Protein AF-A0A5S4FYP9-F1 (afdb_monomer_lite)

pLDDT: mean 85.76, std 7.29, range [53.56, 94.31]

Structure (mmCIF, N/CA/C/O backbone):
data_AF-A0A5S4FYP9-F1
#
_entry.id   AF-A0A5S4FYP9-F1
#
loop_
_atom_site.group_PDB
_atom_site.id
_atom_site.type_symbol
_atom_site.label_atom_id
_atom_site.label_alt_id
_atom_site.label_comp_id
_atom_site.label_asym_id
_atom_site.label_entity_id
_atom_site.label_seq_id
_atom_site.pdbx_PDB_ins_code
_atom_site.Cartn_x
_atom_site.Cartn_y
_atom_site.Cartn_z
_atom_site.occupancy
_atom_site.B_iso_or_equiv
_atom_site.auth_seq_id
_atom_site.auth_comp_id
_atom_site.auth_asym_id
_atom_site.auth_atom_id
_atom_site.pdbx_PDB_model_num
ATOM 1 N N . MET A 1 1 ? 21.822 26.751 -63.384 1.00 56.81 1 MET A N 1
ATOM 2 C CA . MET A 1 1 ? 21.683 26.467 -61.940 1.00 56.81 1 MET A CA 1
ATOM 3 C C . MET A 1 1 ? 21.380 24.986 -61.824 1.00 56.81 1 MET A C 1
ATOM 5 O O . MET A 1 1 ? 20.387 24.561 -62.400 1.00 56.81 1 MET A O 1
ATOM 9 N N . ASN A 1 2 ? 22.259 24.192 -61.214 1.00 69.12 2 ASN A N 1
ATOM 10 C CA . ASN A 1 2 ? 22.094 22.737 -61.178 1.00 69.12 2 ASN A CA 1
ATOM 11 C C . ASN A 1 2 ? 21.207 22.387 -59.978 1.00 69.12 2 ASN A C 1
ATOM 13 O O . ASN A 1 2 ? 21.630 22.531 -58.835 1.00 69.12 2 ASN A O 1
ATOM 17 N N . TRP A 1 3 ? 19.958 22.005 -60.249 1.00 79.31 3 TRP A N 1
ATOM 18 C CA . TRP A 1 3 ? 18.921 21.735 -59.239 1.00 79.31 3 TRP A CA 1
ATOM 19 C C . TRP A 1 3 ? 18.985 20.312 -58.662 1.00 79.31 3 TRP A C 1
ATOM 21 O O . TRP A 1 3 ? 18.384 20.024 -57.632 1.00 79.31 3 TRP A O 1
ATOM 31 N N . GLU A 1 4 ? 19.746 19.430 -59.304 1.00 81.56 4 GLU A N 1
ATOM 32 C CA . GLU A 1 4 ? 19.971 18.040 -58.898 1.00 81.56 4 GLU A CA 1
ATOM 33 C C . GLU A 1 4 ? 20.469 17.879 -57.449 1.00 81.56 4 GLU A C 1
ATOM 35 O O . GLU A 1 4 ? 19.843 17.123 -56.705 1.00 81.56 4 GLU A O 1
ATOM 40 N N . PRO A 1 5 ? 21.507 18.601 -56.971 1.00 81.12 5 PRO A N 1
ATOM 41 C CA . PRO A 1 5 ? 21.959 18.473 -55.583 1.00 81.12 5 PRO A CA 1
ATOM 42 C C . PRO A 1 5 ? 20.894 18.897 -54.562 1.00 81.12 5 PRO A C 1
ATOM 44 O O . PRO A 1 5 ? 20.826 18.316 -53.481 1.00 81.12 5 PRO A O 1
ATOM 47 N N . VAL A 1 6 ? 20.034 19.860 -54.914 1.00 82.25 6 VAL A N 1
ATOM 48 C CA . VAL A 1 6 ? 18.940 20.334 -54.047 1.00 82.25 6 VAL A CA 1
ATOM 49 C C . VAL A 1 6 ? 17.845 19.272 -53.925 1.00 82.25 6 VAL A C 1
ATOM 51 O O . VAL A 1 6 ? 17.331 19.025 -52.834 1.00 82.25 6 VAL A O 1
ATOM 54 N N . LEU A 1 7 ? 17.507 18.601 -55.029 1.00 82.56 7 LEU A N 1
ATOM 55 C CA . LEU A 1 7 ? 16.525 17.515 -55.031 1.00 82.56 7 LEU A CA 1
ATOM 56 C C . LEU A 1 7 ? 17.033 16.284 -54.274 1.00 82.56 7 LEU A C 1
ATOM 58 O O . LEU A 1 7 ? 16.284 15.693 -53.496 1.00 82.56 7 LEU A O 1
ATOM 62 N N . VAL A 1 8 ? 18.310 15.932 -54.443 1.00 84.31 8 VAL A N 1
ATOM 63 C CA . VAL A 1 8 ? 18.930 14.818 -53.712 1.00 84.31 8 VAL A CA 1
ATOM 64 C C . VAL A 1 8 ? 18.972 15.114 -52.214 1.00 84.31 8 VAL A C 1
ATOM 66 O O . VAL A 1 8 ? 18.599 14.250 -51.422 1.00 84.31 8 VAL A O 1
ATOM 69 N N . SER A 1 9 ? 19.340 16.332 -51.800 1.00 79.62 9 SER A N 1
ATOM 70 C CA . SER A 1 9 ? 19.342 16.678 -50.374 1.00 79.62 9 SER A CA 1
ATOM 71 C C . SER A 1 9 ? 17.936 16.650 -49.778 1.00 79.62 9 SER A C 1
ATOM 73 O O . SER A 1 9 ? 17.750 16.104 -48.694 1.00 79.62 9 SER A O 1
ATOM 75 N N . ALA A 1 10 ? 16.936 17.174 -50.493 1.00 83.50 10 ALA A N 1
ATOM 76 C CA . ALA A 1 10 ? 15.547 17.156 -50.039 1.00 83.50 10 ALA A CA 1
ATOM 77 C C . ALA A 1 10 ? 15.010 15.722 -49.885 1.00 83.50 10 ALA A C 1
ATOM 79 O O . ALA A 1 10 ? 14.375 15.406 -48.877 1.00 83.50 10 ALA A O 1
ATOM 80 N N . ALA A 1 11 ? 15.313 14.836 -50.838 1.00 81.62 11 ALA A N 1
ATOM 81 C CA . ALA A 1 11 ? 14.920 13.431 -50.777 1.00 81.62 11 ALA A CA 1
ATOM 82 C C . ALA A 1 11 ? 15.590 12.693 -49.605 1.00 81.62 11 ALA A C 1
ATOM 84 O O . ALA A 1 11 ? 14.918 11.981 -48.860 1.00 81.62 11 ALA A O 1
ATOM 85 N N . VAL A 1 12 ? 16.893 12.905 -49.390 1.00 85.38 12 VAL A N 1
ATOM 86 C CA . VAL A 1 12 ? 17.631 12.319 -48.258 1.00 85.38 12 VAL A CA 1
ATOM 87 C C . VAL A 1 12 ? 17.065 12.816 -46.926 1.00 85.38 12 VAL A C 1
ATOM 89 O O . VAL A 1 12 ? 16.819 12.009 -46.031 1.00 85.38 12 VAL A O 1
ATOM 92 N N . SER A 1 13 ? 16.792 14.118 -46.795 1.00 81.50 13 SER A N 1
A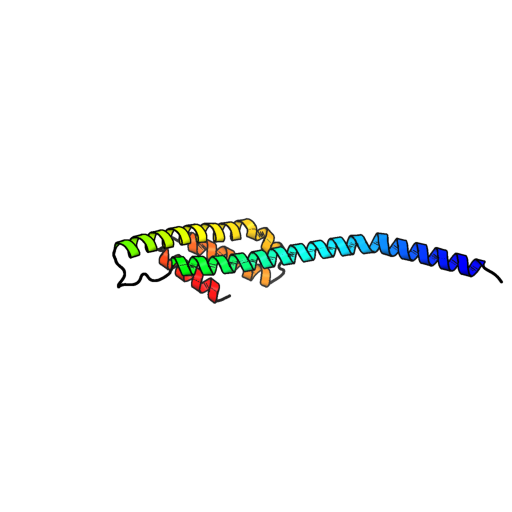TOM 93 C CA . SER A 1 13 ? 16.178 14.684 -45.589 1.00 81.50 13 SER A CA 1
ATOM 94 C C . SER A 1 13 ? 14.795 14.099 -45.309 1.00 81.50 13 SER A C 1
ATOM 96 O O . SER A 1 13 ? 14.507 13.778 -44.158 1.00 81.50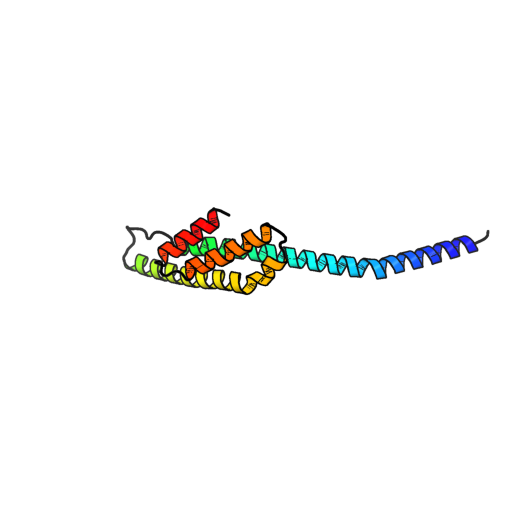 13 SER A O 1
ATOM 98 N N . LEU A 1 14 ? 13.962 13.906 -46.336 1.00 84.25 14 LEU A N 1
ATOM 99 C CA . LEU A 1 14 ? 12.642 13.289 -46.192 1.00 84.25 14 LEU A CA 1
ATOM 100 C C . LEU A 1 14 ? 12.745 11.832 -45.716 1.00 84.25 14 LEU A C 1
ATOM 102 O O . LEU A 1 14 ? 12.042 11.436 -44.789 1.00 84.25 14 LEU A O 1
ATOM 106 N N . VAL A 1 15 ? 13.648 11.045 -46.308 1.00 81.50 15 VAL A N 1
ATOM 107 C CA . VAL A 1 15 ? 13.859 9.636 -45.936 1.00 81.50 15 VAL A CA 1
ATOM 108 C C . VAL A 1 15 ? 14.406 9.511 -44.515 1.00 81.50 15 VAL A C 1
ATOM 110 O O . VAL A 1 15 ? 13.941 8.664 -43.755 1.00 81.50 15 VAL A O 1
ATOM 113 N N . VAL A 1 16 ? 15.349 10.369 -44.118 1.00 79.88 16 VAL A N 1
ATOM 114 C CA . VAL A 1 16 ? 15.884 10.392 -42.747 1.00 79.88 16 VAL A CA 1
ATOM 115 C C . VAL A 1 16 ? 14.808 10.819 -41.750 1.00 79.88 16 VAL A C 1
ATOM 117 O O . VAL A 1 16 ? 14.666 10.180 -40.709 1.00 79.88 16 VAL A O 1
ATOM 120 N N . ALA A 1 17 ? 14.020 11.849 -42.067 1.00 78.94 17 ALA A N 1
ATOM 121 C CA . ALA A 1 17 ? 12.933 12.308 -41.208 1.00 78.94 17 ALA A CA 1
ATOM 122 C C . ALA A 1 17 ? 11.889 11.204 -40.985 1.00 78.94 17 ALA A C 1
ATOM 124 O O . ALA A 1 17 ? 11.592 10.869 -39.839 1.00 78.94 17 ALA A O 1
ATOM 125 N N . LEU A 1 18 ? 11.413 10.572 -42.063 1.00 76.56 18 LEU A N 1
ATOM 126 C CA . LEU A 1 18 ? 10.463 9.458 -41.996 1.00 76.56 18 LEU A CA 1
ATOM 127 C C . LEU A 1 18 ? 11.061 8.228 -41.301 1.00 76.56 18 LEU A C 1
ATOM 129 O O . LEU A 1 18 ? 10.377 7.564 -40.526 1.00 76.56 18 LEU A O 1
ATOM 133 N N . GLY A 1 19 ? 12.342 7.936 -41.531 1.00 70.25 19 GLY A N 1
ATOM 134 C CA . GLY A 1 19 ? 13.049 6.828 -40.890 1.00 70.25 19 GLY A CA 1
ATOM 135 C C . GLY A 1 19 ? 13.179 7.011 -39.378 1.00 70.25 19 GLY A C 1
ATOM 136 O O . GLY A 1 19 ? 12.917 6.077 -38.619 1.00 70.25 19 GLY A O 1
ATOM 137 N N . ILE A 1 20 ? 13.517 8.219 -38.918 1.00 70.38 20 ILE A N 1
ATOM 138 C CA . ILE A 1 20 ? 13.548 8.556 -37.488 1.00 70.38 20 ILE A CA 1
ATOM 139 C C . ILE A 1 20 ? 12.135 8.496 -36.907 1.00 70.38 20 ILE A C 1
ATOM 141 O O . ILE A 1 20 ? 11.930 7.927 -35.836 1.00 70.38 20 ILE A O 1
ATOM 145 N N . GLU A 1 21 ? 11.151 9.042 -37.613 1.00 71.00 21 GLU A N 1
ATOM 146 C CA . GLU A 1 21 ? 9.765 9.061 -37.163 1.00 71.00 21 GLU A CA 1
ATOM 147 C C . GLU A 1 21 ? 9.197 7.648 -36.993 1.00 71.00 21 GLU A C 1
ATOM 149 O O . GLU A 1 21 ? 8.608 7.348 -35.956 1.00 71.00 21 GLU A O 1
ATOM 154 N N . TYR A 1 22 ? 9.454 6.752 -37.944 1.00 71.94 22 TYR A N 1
ATOM 155 C CA . TYR A 1 22 ? 8.924 5.392 -37.920 1.00 71.94 22 TYR A CA 1
ATOM 156 C C . TYR A 1 22 ? 9.714 4.448 -37.002 1.00 71.94 22 TYR A C 1
ATOM 158 O O . TYR A 1 22 ? 9.131 3.573 -36.368 1.00 71.94 22 TYR A O 1
ATOM 166 N N . ALA A 1 23 ? 11.036 4.614 -36.881 1.00 70.12 23 ALA A N 1
ATOM 167 C CA . ALA A 1 23 ? 11.864 3.716 -36.071 1.00 70.12 23 ALA A CA 1
ATOM 168 C C . ALA A 1 23 ? 12.019 4.170 -34.608 1.00 70.12 23 ALA A C 1
ATOM 170 O O . ALA A 1 23 ? 12.121 3.330 -33.706 1.00 70.12 23 ALA A O 1
ATOM 171 N N . ALA A 1 24 ? 12.057 5.482 -34.347 1.00 68.44 24 ALA A N 1
ATOM 172 C CA . ALA A 1 24 ? 12.333 6.017 -33.013 1.00 68.44 24 ALA A CA 1
ATOM 173 C C . ALA A 1 24 ? 11.061 6.295 -32.199 1.00 68.44 24 ALA A C 1
ATOM 175 O O . ALA A 1 24 ? 11.039 5.963 -31.009 1.00 68.44 24 ALA A O 1
ATOM 176 N N . LYS A 1 25 ? 9.989 6.839 -32.803 1.00 69.81 25 LYS A N 1
ATOM 177 C CA . LYS A 1 25 ? 8.743 7.140 -32.069 1.00 69.81 25 LYS A CA 1
ATOM 178 C C . LYS A 1 25 ? 8.099 5.926 -31.389 1.00 69.81 25 LYS A C 1
ATOM 180 O O . LYS A 1 25 ? 7.862 6.038 -30.186 1.00 69.81 25 LYS A O 1
ATOM 185 N N . PRO A 1 26 ? 7.900 4.756 -32.033 1.00 73.19 26 PRO A N 1
ATOM 186 C CA . PRO A 1 26 ? 7.195 3.650 -31.376 1.00 73.19 26 PRO A CA 1
ATOM 187 C C . PRO A 1 26 ? 7.950 3.127 -30.147 1.00 73.19 26 PRO A C 1
ATOM 189 O O . PRO A 1 26 ? 7.353 2.757 -29.139 1.00 73.19 26 PRO A O 1
ATOM 192 N N . ARG A 1 27 ? 9.289 3.152 -30.181 1.00 74.06 27 ARG A N 1
ATOM 193 C CA . ARG A 1 27 ? 10.122 2.744 -29.040 1.00 74.06 27 ARG A CA 1
ATOM 194 C C . ARG A 1 27 ? 10.052 3.736 -27.883 1.00 74.06 27 ARG A C 1
ATOM 196 O O . ARG A 1 27 ? 10.064 3.321 -26.722 1.00 74.06 27 ARG A O 1
ATOM 203 N N . LEU A 1 28 ? 10.006 5.030 -28.188 1.00 74.94 28 LEU A N 1
ATOM 204 C CA . LEU A 1 28 ? 9.903 6.086 -27.184 1.00 74.94 28 LEU A CA 1
ATOM 205 C C . LEU A 1 28 ? 8.514 6.119 -26.544 1.00 74.94 28 LEU A C 1
ATOM 207 O O . LEU A 1 28 ? 8.427 6.239 -25.323 1.00 74.94 28 LEU A O 1
ATOM 211 N N . GLU A 1 29 ? 7.455 5.939 -27.328 1.00 82.25 29 GLU A N 1
ATOM 212 C CA . GLU A 1 29 ? 6.075 5.859 -26.838 1.00 82.25 29 GLU A CA 1
ATOM 213 C C . GLU A 1 29 ? 5.875 4.629 -25.949 1.00 82.25 29 GLU A C 1
ATOM 215 O O . GLU A 1 29 ? 5.482 4.781 -24.794 1.00 82.25 29 GLU A O 1
ATOM 220 N N . ALA A 1 30 ? 6.317 3.444 -26.385 1.00 80.69 30 ALA A N 1
ATOM 221 C CA . ALA A 1 30 ? 6.255 2.231 -25.566 1.00 80.69 30 ALA A CA 1
ATOM 222 C C . ALA A 1 30 ? 7.103 2.324 -24.282 1.00 80.69 30 ALA A C 1
ATOM 224 O O . ALA A 1 30 ? 6.804 1.706 -23.257 1.00 80.69 30 ALA A O 1
ATOM 225 N N . ARG A 1 31 ? 8.215 3.072 -24.296 1.00 81.88 31 ARG A N 1
ATOM 226 C CA . ARG A 1 31 ? 8.990 3.340 -23.073 1.00 81.88 31 ARG A CA 1
ATOM 227 C C . ARG A 1 31 ? 8.264 4.328 -22.162 1.00 81.88 31 ARG A C 1
ATOM 229 O O . ARG A 1 31 ? 8.261 4.125 -20.949 1.00 81.88 31 ARG A O 1
ATOM 236 N N . LYS A 1 32 ? 7.664 5.376 -22.725 1.00 81.50 32 LYS A N 1
ATOM 237 C CA . LYS A 1 32 ? 6.892 6.380 -21.989 1.00 81.50 32 LYS A CA 1
ATOM 238 C C . LYS A 1 32 ? 5.689 5.744 -21.298 1.00 81.50 32 LYS A C 1
ATOM 240 O O . LYS A 1 32 ? 5.499 5.994 -20.113 1.00 81.50 32 LYS A O 1
ATOM 245 N N . GLU A 1 33 ? 4.936 4.897 -21.992 1.00 87.62 33 GLU A N 1
ATOM 246 C CA . GLU A 1 33 ? 3.796 4.168 -21.423 1.00 87.62 33 GLU A CA 1
ATOM 247 C C . GLU A 1 33 ? 4.220 3.296 -20.244 1.00 87.62 33 GLU A C 1
ATOM 249 O O . GLU A 1 33 ? 3.694 3.473 -19.147 1.00 87.62 33 GLU A O 1
ATOM 254 N N . ARG A 1 34 ? 5.271 2.481 -20.406 1.00 84.44 34 ARG A N 1
ATOM 255 C CA . ARG A 1 34 ? 5.820 1.667 -19.306 1.00 84.44 34 ARG A CA 1
ATOM 256 C C . ARG A 1 34 ? 6.229 2.498 -18.089 1.00 84.44 34 ARG A C 1
ATOM 258 O O . ARG A 1 34 ? 5.993 2.097 -16.951 1.00 84.44 34 ARG A O 1
ATOM 265 N N . ILE A 1 35 ? 6.846 3.662 -18.304 1.00 86.75 35 ILE A N 1
ATOM 266 C CA . ILE A 1 35 ? 7.230 4.565 -17.208 1.00 86.75 35 ILE A CA 1
ATOM 267 C C . ILE A 1 35 ? 5.988 5.157 -16.533 1.00 86.75 35 ILE A C 1
ATOM 269 O O . ILE A 1 35 ? 5.935 5.223 -15.305 1.00 86.75 35 ILE A O 1
ATOM 273 N N . LEU A 1 36 ? 4.989 5.581 -17.310 1.00 89.81 36 LEU A N 1
ATOM 274 C CA . LEU A 1 36 ? 3.748 6.145 -16.779 1.00 89.81 36 LEU A CA 1
ATOM 275 C C . LEU A 1 36 ? 2.957 5.115 -15.972 1.00 89.81 36 LEU A C 1
ATOM 277 O O . LEU A 1 36 ? 2.464 5.445 -14.895 1.00 89.81 36 LEU A O 1
ATOM 281 N N . GLU A 1 37 ? 2.869 3.876 -16.444 1.00 90.44 37 GLU A N 1
ATOM 282 C CA . GLU A 1 37 ? 2.240 2.768 -15.719 1.00 90.44 37 GLU A CA 1
ATOM 283 C C . GLU A 1 37 ? 2.962 2.470 -14.406 1.00 90.44 37 GLU A C 1
ATOM 285 O O . GLU A 1 37 ? 2.316 2.375 -13.361 1.00 90.44 37 GLU A O 1
ATOM 290 N N . ALA A 1 38 ? 4.297 2.422 -14.426 1.00 88.19 38 ALA A N 1
ATOM 291 C CA . ALA A 1 38 ? 5.088 2.251 -13.213 1.00 88.19 38 ALA A CA 1
ATOM 292 C C . ALA A 1 38 ? 4.865 3.404 -12.220 1.00 88.19 38 ALA A C 1
ATOM 294 O O . ALA A 1 38 ? 4.696 3.168 -11.025 1.00 88.19 38 ALA A O 1
ATOM 295 N N . MET A 1 39 ? 4.809 4.654 -12.693 1.00 89.56 39 MET A N 1
ATOM 296 C CA . MET A 1 39 ? 4.510 5.803 -11.832 1.00 89.56 39 MET A CA 1
ATOM 297 C C . MET A 1 39 ? 3.092 5.756 -11.256 1.00 89.56 39 MET A C 1
ATOM 299 O O . MET A 1 39 ? 2.914 6.088 -10.085 1.00 89.56 39 MET A O 1
ATOM 303 N N . ARG A 1 40 ? 2.093 5.336 -12.042 1.00 92.38 40 ARG A N 1
ATOM 304 C CA . ARG A 1 40 ? 0.716 5.143 -11.559 1.00 92.38 40 ARG A CA 1
ATOM 305 C C . ARG A 1 40 ? 0.671 4.084 -10.467 1.00 92.38 40 ARG A C 1
ATOM 307 O O . ARG A 1 40 ? 0.203 4.380 -9.381 1.00 92.38 40 ARG A O 1
ATOM 314 N N . ALA A 1 41 ? 1.266 2.916 -10.698 1.00 90.88 41 ALA A N 1
ATOM 315 C CA . ALA A 1 41 ? 1.320 1.851 -9.698 1.00 90.88 41 ALA A CA 1
ATOM 316 C C . ALA A 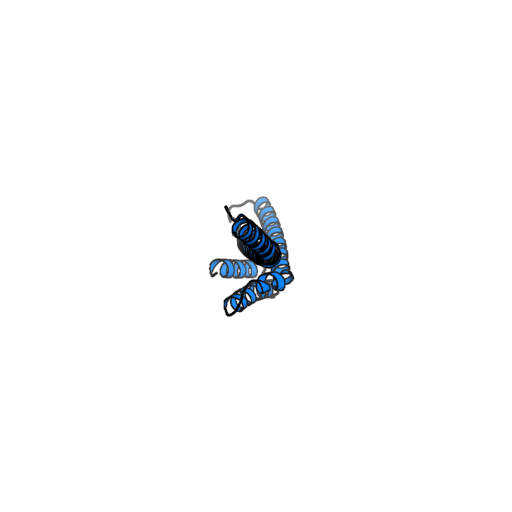1 41 ? 2.018 2.294 -8.398 1.00 90.88 41 ALA A C 1
ATOM 318 O O . ALA A 1 41 ? 1.553 1.960 -7.313 1.00 90.88 41 ALA A O 1
ATOM 319 N N . ARG A 1 42 ? 3.085 3.099 -8.478 1.00 89.94 42 ARG A N 1
ATOM 320 C CA . ARG A 1 42 ? 3.731 3.673 -7.284 1.00 89.94 42 ARG A CA 1
ATOM 321 C C . ARG A 1 42 ? 2.836 4.668 -6.541 1.00 89.94 42 ARG A C 1
ATOM 323 O O . ARG A 1 42 ? 2.820 4.660 -5.315 1.00 89.94 42 ARG A O 1
ATOM 330 N N . ARG A 1 43 ? 2.101 5.524 -7.259 1.00 91.44 43 ARG A N 1
ATOM 331 C CA . ARG A 1 43 ? 1.136 6.456 -6.647 1.00 91.44 43 ARG A CA 1
ATOM 332 C C . ARG A 1 43 ? -0.023 5.712 -5.996 1.00 91.44 43 ARG A C 1
ATOM 334 O O . ARG A 1 43 ? -0.396 6.060 -4.883 1.00 91.44 43 ARG A O 1
ATOM 341 N N . ASP A 1 44 ? -0.532 4.679 -6.658 1.00 93.06 44 ASP A N 1
ATOM 342 C CA . ASP A 1 44 ? -1.595 3.823 -6.132 1.00 93.06 44 ASP A CA 1
ATOM 343 C C . ASP A 1 44 ? -1.141 3.131 -4.839 1.00 93.06 44 ASP A C 1
ATOM 345 O O . ASP A 1 44 ? -1.873 3.143 -3.852 1.00 93.06 44 ASP A O 1
ATOM 349 N N . LEU A 1 45 ? 0.090 2.601 -4.812 1.00 91.00 45 LEU A N 1
ATOM 350 C CA . LEU A 1 45 ? 0.691 2.025 -3.606 1.00 91.00 45 LEU A CA 1
ATOM 351 C C . LEU A 1 45 ? 0.733 3.045 -2.462 1.00 91.00 45 LEU A C 1
ATOM 353 O O . LEU A 1 45 ? 0.226 2.766 -1.382 1.00 91.00 45 LEU A O 1
ATOM 357 N N . LEU A 1 46 ? 1.295 4.236 -2.695 1.00 89.94 46 LEU A N 1
ATOM 358 C CA . LEU A 1 46 ? 1.384 5.283 -1.669 1.00 89.94 46 LEU A CA 1
ATOM 359 C C . LEU A 1 46 ? 0.004 5.712 -1.155 1.00 89.94 46 LEU A C 1
ATOM 361 O O . LEU A 1 46 ? -0.173 5.906 0.048 1.00 89.94 46 LEU A O 1
ATOM 365 N N . ALA A 1 47 ? -0.984 5.830 -2.044 1.00 91.19 47 ALA A N 1
ATOM 366 C CA . ALA A 1 47 ? -2.349 6.181 -1.667 1.00 91.19 47 ALA A CA 1
ATOM 367 C C . ALA A 1 47 ? -2.981 5.105 -0.772 1.00 91.19 47 ALA A C 1
ATOM 369 O O . ALA A 1 47 ? -3.571 5.435 0.257 1.00 91.19 47 ALA A O 1
ATOM 370 N N . ARG A 1 48 ? -2.810 3.823 -1.116 1.00 91.44 48 ARG A N 1
ATOM 371 C CA . ARG A 1 48 ? -3.322 2.701 -0.316 1.00 91.44 48 ARG A CA 1
ATOM 372 C C . ARG A 1 48 ? -2.606 2.551 1.021 1.00 91.44 48 ARG A C 1
ATOM 374 O O . ARG A 1 48 ? -3.267 2.375 2.034 1.00 91.44 48 ARG A O 1
ATOM 381 N N . VAL A 1 49 ? -1.283 2.699 1.055 1.00 88.69 49 VAL A N 1
ATOM 382 C CA . VAL A 1 49 ? -0.503 2.708 2.305 1.00 88.69 49 VAL A CA 1
ATOM 383 C C . VAL A 1 49 ? -0.971 3.832 3.234 1.00 88.69 49 VAL A C 1
ATOM 385 O O . VAL A 1 49 ? -1.189 3.613 4.426 1.00 88.69 49 VAL A O 1
ATOM 388 N N . THR A 1 50 ? -1.208 5.022 2.679 1.00 88.38 50 THR A N 1
ATOM 389 C CA . THR A 1 50 ? -1.775 6.146 3.437 1.00 88.38 50 THR A CA 1
ATOM 390 C C . THR A 1 50 ? -3.156 5.794 3.986 1.00 88.38 50 THR A C 1
ATOM 392 O O . THR A 1 50 ? -3.420 5.998 5.170 1.00 88.38 50 THR A O 1
ATOM 395 N N . LEU A 1 51 ? -4.029 5.223 3.150 1.00 89.88 51 LEU A N 1
ATOM 396 C CA . LEU A 1 51 ? -5.375 4.818 3.551 1.00 89.88 51 LEU A CA 1
ATOM 397 C C . LEU A 1 51 ? -5.345 3.789 4.689 1.00 89.88 51 LEU A C 1
ATOM 399 O O . LEU A 1 51 ? -6.063 3.971 5.668 1.00 89.88 51 LEU A O 1
ATOM 403 N N . VAL A 1 52 ? -4.468 2.785 4.602 1.00 89.62 52 VAL A N 1
ATOM 404 C CA . VAL A 1 52 ? -4.225 1.786 5.655 1.00 89.62 52 VAL A CA 1
ATOM 405 C C . VAL A 1 52 ? -3.853 2.456 6.978 1.00 89.62 52 VAL A C 1
ATOM 407 O O . VAL A 1 52 ? -4.440 2.141 8.015 1.00 89.62 52 VAL A O 1
ATOM 410 N N . GLY A 1 53 ? -2.934 3.427 6.956 1.00 86.25 53 GLY A N 1
ATOM 411 C CA . GLY A 1 53 ? -2.563 4.192 8.150 1.00 86.25 53 GLY A CA 1
ATOM 412 C C . GLY A 1 53 ? -3.744 4.955 8.761 1.00 86.25 53 GLY A C 1
ATOM 413 O O . GLY A 1 53 ? -3.938 4.939 9.980 1.00 86.25 53 GLY A O 1
ATOM 414 N N . TRP A 1 54 ? -4.583 5.574 7.925 1.00 87.12 54 TRP A N 1
ATOM 415 C CA . TRP A 1 54 ? -5.778 6.297 8.371 1.00 87.12 54 TRP A CA 1
ATOM 416 C C . TRP A 1 54 ? -6.835 5.364 8.970 1.00 87.12 54 TRP A C 1
ATOM 418 O O . TRP A 1 54 ? -7.336 5.639 10.063 1.00 87.12 54 TRP A O 1
ATOM 428 N N . THR A 1 55 ? -7.146 4.246 8.309 1.00 89.19 55 THR A N 1
ATOM 429 C CA . THR A 1 55 ? -8.121 3.262 8.810 1.00 89.19 55 THR A CA 1
ATOM 430 C C . THR A 1 55 ? -7.632 2.587 10.086 1.00 89.19 55 THR A C 1
ATOM 432 O O . THR A 1 55 ? -8.418 2.399 11.011 1.00 89.19 55 THR A O 1
ATOM 435 N N . ALA A 1 56 ? -6.329 2.303 10.196 1.00 87.38 56 ALA A N 1
ATOM 436 C CA . ALA A 1 56 ? -5.731 1.785 11.424 1.00 87.38 56 ALA A CA 1
ATOM 437 C C . ALA A 1 56 ? -5.828 2.795 12.575 1.00 87.38 56 ALA A C 1
ATOM 439 O O . ALA A 1 56 ? -6.167 2.417 13.694 1.00 87.38 56 ALA A O 1
ATOM 440 N N . SER A 1 57 ? -5.590 4.083 12.307 1.00 85.50 57 SER A N 1
ATOM 441 C CA . SER A 1 57 ? -5.739 5.139 13.315 1.00 85.50 57 SER A CA 1
ATOM 442 C C . SER A 1 57 ? -7.189 5.292 13.781 1.00 85.50 57 SER A C 1
ATOM 444 O O . SER A 1 57 ? -7.433 5.402 14.981 1.00 85.50 57 SER A O 1
ATOM 446 N N . ALA A 1 58 ? -8.155 5.248 12.859 1.00 86.75 58 ALA A N 1
ATOM 447 C CA . ALA A 1 58 ? -9.577 5.321 13.190 1.00 86.75 58 ALA A CA 1
ATOM 448 C C . ALA A 1 58 ? -10.053 4.093 13.986 1.00 86.75 58 ALA A C 1
ATOM 450 O O . ALA A 1 58 ? -10.782 4.236 14.967 1.00 86.75 58 ALA A O 1
ATOM 451 N N . ALA A 1 59 ? -9.605 2.892 13.610 1.00 88.12 59 ALA A N 1
ATOM 452 C CA . ALA A 1 59 ? -9.932 1.653 14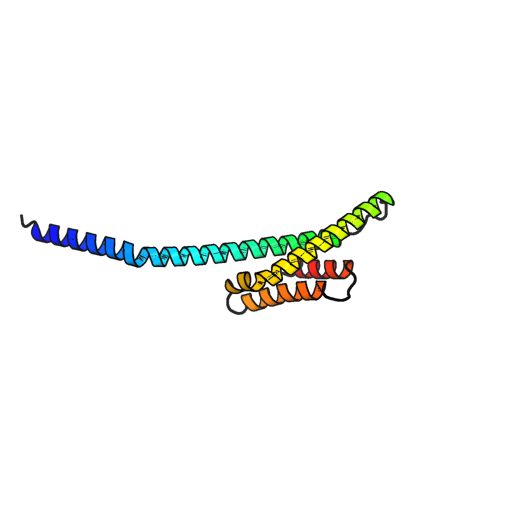.314 1.00 88.12 59 ALA A CA 1
ATOM 453 C C . ALA A 1 59 ? -9.284 1.572 15.711 1.00 88.12 59 ALA A C 1
ATOM 455 O O . ALA A 1 59 ? -9.886 1.022 16.631 1.00 88.12 59 ALA A O 1
ATOM 456 N N . ALA A 1 60 ? -8.091 2.151 15.888 1.00 86.19 60 ALA A N 1
ATOM 457 C CA . ALA A 1 60 ? -7.377 2.215 17.168 1.00 86.19 60 ALA A CA 1
ATOM 458 C C . ALA A 1 60 ? -7.738 3.436 18.035 1.00 86.19 60 ALA A C 1
ATOM 460 O O . ALA A 1 60 ? -7.122 3.630 19.082 1.00 86.19 60 ALA A O 1
ATOM 461 N N . ALA A 1 61 ? -8.674 4.288 17.606 1.00 84.88 61 ALA A N 1
ATOM 462 C CA . ALA A 1 61 ? -8.998 5.516 18.327 1.00 84.88 61 ALA A CA 1
ATOM 463 C C . ALA A 1 61 ? -9.494 5.221 19.753 1.00 84.88 61 ALA A C 1
ATOM 465 O O . ALA A 1 61 ? -10.308 4.325 19.970 1.00 84.88 61 ALA A O 1
ATOM 466 N N . GLU A 1 62 ? -9.039 5.993 20.736 1.00 82.62 62 GLU A N 1
ATOM 467 C CA . GLU A 1 62 ? -9.518 5.848 22.109 1.00 82.62 62 GLU A CA 1
ATOM 468 C C . GLU A 1 62 ? -10.963 6.352 22.236 1.00 82.62 62 GLU A C 1
ATOM 470 O O . GLU A 1 62 ? -11.347 7.381 21.677 1.00 82.62 62 GLU A O 1
ATOM 475 N N . LEU A 1 63 ? -11.788 5.605 22.973 1.00 82.06 63 LEU A N 1
ATOM 476 C CA . LEU A 1 63 ? -13.175 5.981 23.234 1.00 82.06 63 LEU A CA 1
ATOM 477 C C . LEU A 1 63 ? -13.215 7.016 24.369 1.00 82.06 63 LEU A C 1
ATOM 479 O O . LEU A 1 63 ? -12.650 6.743 25.430 1.00 82.06 63 LEU A O 1
ATOM 483 N N . PRO A 1 64 ? -13.924 8.152 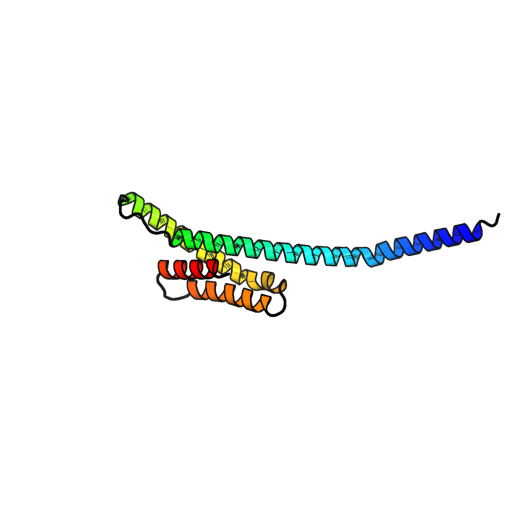24.220 1.00 83.38 64 PRO A N 1
ATOM 484 C CA . PRO A 1 64 ? -14.023 9.140 25.290 1.00 83.38 64 PRO A CA 1
ATOM 485 C C . PRO A 1 64 ? -14.663 8.524 26.540 1.00 83.38 64 PRO A C 1
ATOM 487 O O . PRO A 1 64 ? -15.753 7.948 26.466 1.00 83.38 64 PRO A O 1
ATOM 490 N N . ALA A 1 65 ? -14.006 8.657 27.696 1.00 80.56 65 ALA A N 1
ATOM 491 C CA . ALA A 1 65 ? -14.488 8.085 28.958 1.00 80.56 65 ALA A CA 1
ATOM 492 C C . ALA A 1 65 ? -15.837 8.684 29.398 1.00 80.56 65 ALA A C 1
ATOM 494 O O . ALA A 1 65 ? -16.674 7.986 29.971 1.00 80.56 65 ALA A O 1
ATOM 495 N N . GLU A 1 66 ? -16.058 9.956 29.065 1.00 89.31 66 GLU A N 1
ATOM 496 C CA . GLU A 1 66 ? -17.250 10.745 29.400 1.00 89.31 66 GLU A CA 1
ATOM 497 C C . GLU A 1 66 ? -18.433 10.493 28.450 1.00 89.31 66 GLU A C 1
ATOM 499 O O . GLU A 1 66 ? -19.541 10.976 28.684 1.00 89.31 66 GLU A O 1
ATOM 504 N N . ALA A 1 67 ? -18.236 9.730 27.368 1.00 85.62 67 ALA A N 1
ATOM 505 C CA . ALA A 1 67 ? -19.292 9.478 26.398 1.00 85.62 67 ALA A CA 1
ATOM 506 C C . ALA A 1 67 ? -20.422 8.615 26.986 1.00 85.62 67 ALA A C 1
ATOM 508 O O . ALA A 1 67 ? -20.202 7.618 27.689 1.00 85.62 67 ALA A O 1
ATOM 509 N N . SER A 1 68 ? -21.662 8.949 26.617 1.00 90.69 68 SER A N 1
ATOM 510 C CA . SER A 1 68 ? -22.833 8.145 26.968 1.00 90.69 68 SER A CA 1
ATOM 511 C C . SER A 1 68 ? -22.689 6.705 26.454 1.00 90.69 68 SER A C 1
ATOM 513 O O . SER A 1 68 ? -21.915 6.408 25.537 1.00 90.69 68 SER A O 1
ATOM 515 N N . ARG A 1 69 ? -23.425 5.763 27.057 1.00 88.25 69 ARG A N 1
ATOM 516 C CA . ARG A 1 69 ? -23.387 4.350 26.642 1.00 88.25 69 ARG A CA 1
ATOM 517 C C . ARG A 1 69 ? -23.730 4.180 25.157 1.00 88.25 69 ARG A C 1
ATOM 519 O O . ARG A 1 69 ? -23.017 3.470 24.459 1.00 88.25 69 ARG A O 1
ATOM 526 N N . GLU A 1 70 ? -24.754 4.882 24.680 1.00 91.06 70 GLU A N 1
ATOM 527 C CA . GLU A 1 70 ? -25.196 4.829 23.284 1.00 91.06 70 GLU A CA 1
ATOM 528 C C . GLU A 1 70 ? -24.115 5.330 22.311 1.00 91.06 70 GLU A C 1
ATOM 530 O O . GLU A 1 70 ? -23.849 4.703 21.285 1.00 91.06 70 GLU A O 1
ATOM 535 N N . VAL A 1 71 ? -23.430 6.429 22.648 1.00 88.81 71 VAL A N 1
ATOM 536 C CA . VAL A 1 71 ? -22.330 6.962 21.828 1.00 88.81 71 VAL A CA 1
ATOM 537 C C . VAL A 1 71 ? -21.158 5.982 21.794 1.00 88.81 71 VAL A C 1
ATOM 539 O O . VAL A 1 71 ? -20.596 5.739 20.728 1.00 88.81 71 VAL A O 1
ATOM 542 N N . ARG A 1 72 ? -20.817 5.354 22.926 1.00 87.50 72 ARG A N 1
ATOM 543 C CA . ARG A 1 72 ? -19.758 4.332 22.978 1.00 87.50 72 ARG A CA 1
ATOM 544 C C . ARG A 1 72 ? -20.089 3.102 22.139 1.00 87.50 72 ARG A C 1
ATOM 546 O O . ARG A 1 72 ? -19.201 2.569 21.480 1.00 87.50 72 ARG A O 1
ATOM 553 N N . GLU A 1 73 ? -21.342 2.655 22.135 1.00 90.94 73 GLU A N 1
ATOM 554 C CA . GLU A 1 73 ? -21.790 1.543 21.287 1.00 90.94 73 GLU A CA 1
ATOM 555 C C . GLU A 1 73 ? -21.685 1.902 19.795 1.00 90.94 73 GLU A C 1
ATOM 557 O O . GLU A 1 73 ? -21.119 1.129 19.018 1.00 90.94 73 GLU A O 1
ATOM 562 N N . LYS A 1 74 ? -22.113 3.111 19.404 1.00 91.06 74 LYS A N 1
ATOM 563 C CA . LYS A 1 74 ? -21.965 3.621 18.028 1.00 91.06 74 LYS A CA 1
ATOM 564 C C . LYS A 1 74 ? -20.500 3.714 17.590 1.00 91.06 74 LYS A C 1
ATOM 566 O O . LYS A 1 74 ? -20.172 3.289 16.483 1.00 91.06 74 LYS A O 1
ATOM 571 N N . LEU A 1 75 ? -19.620 4.222 18.454 1.00 89.19 75 LEU A N 1
ATOM 572 C CA . LEU A 1 75 ? -18.189 4.338 18.162 1.00 89.19 75 LEU A CA 1
ATOM 573 C C . LEU A 1 75 ? -17.508 2.972 18.039 1.00 89.19 75 LEU A C 1
ATOM 575 O O . LEU A 1 75 ? -16.717 2.780 17.123 1.00 89.19 75 LEU A O 1
ATOM 579 N N . ARG A 1 76 ? -17.849 1.993 18.886 1.00 89.38 76 ARG A N 1
ATOM 580 C CA . ARG A 1 76 ? -17.337 0.617 18.742 1.00 89.38 76 ARG A CA 1
ATOM 581 C C . ARG A 1 76 ? -17.775 -0.027 17.431 1.00 89.38 76 ARG A C 1
ATOM 583 O O . ARG A 1 76 ? -16.982 -0.715 16.795 1.00 89.38 76 ARG A O 1
ATOM 590 N N . ALA A 1 77 ? -19.021 0.203 17.016 1.00 91.31 77 ALA A N 1
ATOM 591 C CA . ALA A 1 77 ? -19.504 -0.279 15.728 1.00 91.31 77 ALA A CA 1
ATOM 592 C C . ALA A 1 77 ? -18.739 0.368 14.560 1.00 91.31 77 ALA A C 1
ATOM 594 O O . ALA A 1 77 ? -18.425 -0.308 13.585 1.00 91.31 77 ALA A O 1
ATOM 595 N N . GLU A 1 78 ? -18.399 1.655 14.666 1.00 91.25 78 GLU A N 1
ATOM 596 C CA . GLU A 1 78 ? -17.554 2.331 13.678 1.00 91.25 78 GLU A CA 1
ATOM 597 C C . GLU A 1 78 ? -16.121 1.787 13.676 1.00 91.25 78 GLU A C 1
ATOM 599 O O . GLU A 1 78 ? -15.600 1.475 12.613 1.00 91.25 78 GLU A O 1
ATOM 604 N N . GLN A 1 79 ? -15.507 1.571 14.842 1.00 91.12 79 GLN A N 1
ATOM 605 C CA . GLN A 1 79 ? -14.183 0.947 14.944 1.00 91.12 79 GLN A CA 1
ATOM 606 C C . GLN A 1 79 ? -14.149 -0.439 14.293 1.00 91.12 79 GLN A C 1
ATOM 608 O O . GLN A 1 79 ? -13.201 -0.751 13.577 1.00 91.12 79 GLN A O 1
ATOM 613 N N . ALA A 1 80 ? -15.192 -1.251 14.490 1.00 91.06 80 ALA A N 1
ATOM 614 C CA . ALA A 1 80 ? -15.308 -2.556 13.844 1.00 91.06 80 ALA A CA 1
ATOM 615 C C . ALA A 1 80 ? -15.385 -2.434 12.311 1.00 91.06 80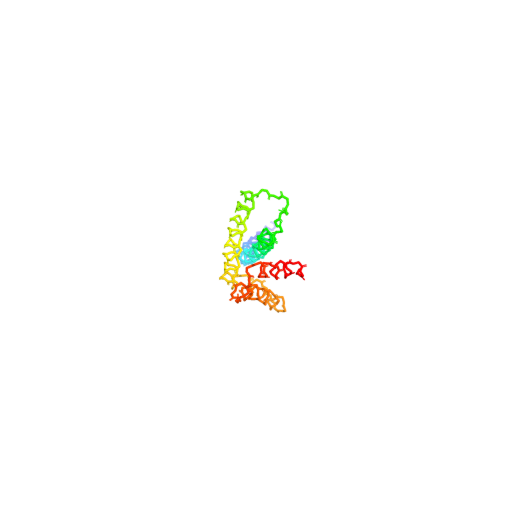 ALA A C 1
ATOM 617 O O . ALA A 1 80 ? -14.657 -3.137 11.615 1.00 91.06 80 ALA A O 1
ATOM 618 N N . ARG A 1 81 ? -16.180 -1.490 11.786 1.00 92.12 81 ARG A N 1
ATOM 619 C CA . ARG A 1 81 ? -16.238 -1.206 10.339 1.00 92.12 81 ARG A CA 1
ATOM 620 C C . ARG A 1 81 ? -14.889 -0.754 9.780 1.00 92.12 81 ARG A C 1
ATOM 622 O O . ARG A 1 81 ? -14.487 -1.189 8.704 1.00 92.12 81 ARG A O 1
ATOM 629 N N . GLN A 1 82 ? -14.180 0.115 10.500 1.00 92.69 82 GLN A N 1
ATOM 630 C CA . GLN A 1 82 ? -12.860 0.592 10.078 1.00 92.69 82 GLN A CA 1
ATOM 631 C C . GLN A 1 82 ? -11.810 -0.523 10.128 1.00 92.69 82 GLN A C 1
ATOM 633 O O . GLN A 1 82 ? -10.936 -0.568 9.266 1.00 92.69 82 GLN A O 1
ATOM 638 N N . PHE A 1 83 ? -11.922 -1.449 11.084 1.00 91.56 83 PHE A N 1
ATOM 639 C CA . PHE A 1 83 ? -11.083 -2.644 11.145 1.00 91.56 83 PHE A CA 1
ATOM 640 C C . PHE A 1 83 ? -11.314 -3.570 9.942 1.00 91.56 83 PHE A C 1
ATOM 642 O O . PHE A 1 83 ? -10.357 -3.984 9.297 1.00 91.56 83 PHE A O 1
ATOM 649 N N . GLU A 1 84 ? -12.570 -3.856 9.593 1.00 93.38 84 GLU A N 1
ATOM 650 C CA . GLU A 1 84 ? -12.895 -4.665 8.408 1.00 93.38 84 GLU A CA 1
ATOM 651 C C . GLU A 1 84 ? -12.379 -4.011 7.120 1.00 93.38 84 GLU A C 1
ATOM 653 O O . GLU A 1 84 ? -11.818 -4.679 6.249 1.00 93.38 84 GLU A O 1
ATOM 658 N N . ARG A 1 85 ? -12.503 -2.682 7.018 1.00 93.00 85 ARG A N 1
ATOM 659 C CA . ARG A 1 85 ? -11.938 -1.925 5.899 1.00 93.00 85 ARG A CA 1
ATOM 660 C C . ARG A 1 85 ? -10.416 -2.034 5.853 1.00 93.00 85 ARG A C 1
ATOM 662 O O . ARG A 1 85 ? -9.871 -2.284 4.784 1.00 93.00 85 ARG A O 1
ATOM 669 N N . LEU A 1 86 ? -9.744 -1.875 6.992 1.00 93.06 86 LEU A N 1
ATOM 670 C CA . LEU A 1 86 ? -8.296 -2.042 7.110 1.00 93.06 86 LEU A CA 1
ATOM 671 C C . LEU A 1 86 ? -7.856 -3.428 6.616 1.00 93.06 86 LEU A C 1
ATOM 673 O O . LEU A 1 86 ? -6.905 -3.527 5.844 1.00 93.06 86 LEU A O 1
ATOM 677 N N . GLU A 1 87 ? -8.557 -4.483 7.030 1.00 93.25 87 GLU A N 1
ATOM 678 C CA . GLU A 1 87 ? -8.268 -5.852 6.599 1.00 93.25 87 GLU A CA 1
ATOM 679 C C . GLU A 1 87 ? -8.413 -6.020 5.085 1.00 93.25 87 GLU A C 1
ATOM 681 O O . GLU A 1 87 ? -7.533 -6.596 4.440 1.00 93.25 87 GLU A O 1
ATOM 686 N N . GLY A 1 88 ? -9.478 -5.460 4.507 1.00 93.75 88 GLY A N 1
ATOM 687 C CA . GLY A 1 88 ? -9.690 -5.448 3.062 1.00 93.75 88 GLY A CA 1
ATOM 688 C C . GLY A 1 88 ? -8.572 -4.733 2.301 1.00 93.75 88 GLY A C 1
ATOM 689 O O . GLY A 1 88 ? -8.056 -5.276 1.325 1.00 93.75 88 GLY A O 1
ATOM 690 N N . GLU A 1 89 ? -8.153 -3.552 2.760 1.00 93.06 89 GLU A N 1
ATOM 691 C CA . GLU A 1 89 ? -7.087 -2.773 2.113 1.00 93.06 89 GLU A CA 1
ATOM 692 C C . GLU A 1 89 ? -5.723 -3.469 2.205 1.00 93.06 89 GLU A C 1
ATOM 694 O O . GLU A 1 89 ? -4.998 -3.540 1.212 1.00 93.06 89 GLU A O 1
ATOM 699 N N . VAL A 1 90 ? -5.374 -4.035 3.367 1.00 92.56 90 VAL A N 1
ATOM 700 C CA . VAL A 1 90 ? -4.111 -4.773 3.541 1.00 92.56 90 VAL A CA 1
ATOM 701 C C . VAL A 1 90 ? -4.105 -6.056 2.710 1.00 92.56 90 VAL A C 1
ATOM 703 O O . VAL A 1 90 ? -3.094 -6.361 2.079 1.00 92.56 90 VAL A O 1
ATOM 706 N N . ARG A 1 91 ? -5.222 -6.794 2.648 1.00 94.31 91 ARG A N 1
ATOM 707 C CA . ARG A 1 91 ? -5.342 -7.966 1.765 1.00 94.31 91 ARG A CA 1
ATOM 708 C C . ARG A 1 91 ? -5.188 -7.561 0.298 1.00 94.31 91 ARG A C 1
ATOM 710 O O . ARG A 1 91 ? -4.352 -8.128 -0.395 1.00 94.31 91 ARG A O 1
ATOM 717 N N . GLY A 1 92 ? -5.895 -6.518 -0.140 1.00 93.31 92 GLY A N 1
ATOM 718 C CA . GLY A 1 92 ? -5.793 -6.008 -1.509 1.00 93.31 92 GLY A CA 1
ATOM 719 C C . GLY A 1 92 ? -4.389 -5.511 -1.870 1.00 93.31 92 GLY A C 1
ATOM 720 O O . GLY A 1 92 ? -3.944 -5.674 -3.003 1.00 93.31 92 GLY A O 1
ATOM 721 N N . LEU A 1 93 ? -3.654 -4.936 -0.916 1.00 91.69 93 LEU A N 1
ATOM 722 C CA . LEU A 1 93 ? -2.250 -4.556 -1.089 1.00 91.69 93 LEU A CA 1
ATOM 723 C C . LEU A 1 93 ? -1.327 -5.761 -1.334 1.00 91.69 93 LEU A C 1
ATOM 725 O O . LEU A 1 93 ? -0.409 -5.659 -2.150 1.00 91.69 93 LEU A O 1
ATOM 729 N N . VAL A 1 94 ? -1.562 -6.880 -0.644 1.00 93.06 94 VAL A N 1
ATOM 730 C CA . VAL A 1 94 ? -0.807 -8.129 -0.836 1.00 93.06 94 VAL A CA 1
ATOM 731 C C . VAL A 1 94 ? -1.180 -8.804 -2.151 1.00 93.06 94 VAL A C 1
ATOM 733 O O . VAL A 1 94 ? -0.287 -9.226 -2.885 1.00 93.06 94 VAL A O 1
ATOM 736 N N . ASP A 1 95 ? -2.468 -8.854 -2.487 1.00 94.25 95 ASP A N 1
ATOM 737 C CA . ASP A 1 95 ? -2.949 -9.439 -3.744 1.00 94.25 95 ASP A CA 1
ATOM 738 C C . ASP A 1 95 ? -2.355 -8.699 -4.959 1.00 94.25 95 ASP A C 1
ATOM 740 O O . ASP A 1 95 ? -1.899 -9.317 -5.924 1.00 94.25 95 ASP A O 1
ATOM 744 N N . ASP A 1 96 ? -2.255 -7.367 -4.874 1.00 93.69 96 ASP A N 1
ATOM 745 C CA . ASP A 1 96 ? -1.634 -6.514 -5.893 1.00 93.69 96 ASP A CA 1
ATOM 746 C C . ASP A 1 96 ? -0.099 -6.378 -5.740 1.00 93.69 96 ASP A C 1
ATOM 748 O O . ASP A 1 96 ? 0.545 -5.668 -6.526 1.00 93.69 96 ASP A O 1
ATOM 752 N N . ALA A 1 97 ? 0.537 -7.058 -4.774 1.00 90.44 97 ALA A N 1
ATOM 753 C CA . ALA A 1 97 ? 1.955 -6.856 -4.453 1.00 90.44 97 ALA A CA 1
ATOM 754 C C . ALA A 1 97 ? 2.864 -7.089 -5.664 1.00 90.44 97 ALA A C 1
ATOM 756 O O . ALA A 1 97 ? 3.785 -6.308 -5.908 1.00 90.44 97 ALA A O 1
ATOM 757 N N . GLY A 1 98 ? 2.582 -8.103 -6.487 1.00 89.44 98 GLY A N 1
ATOM 758 C CA . GLY A 1 98 ? 3.352 -8.374 -7.705 1.00 89.44 98 GLY A CA 1
ATOM 759 C C . GLY A 1 98 ? 3.390 -7.176 -8.661 1.00 89.44 98 GLY A C 1
ATOM 760 O O . GLY A 1 98 ? 4.456 -6.825 -9.179 1.00 89.44 98 GLY A O 1
ATOM 761 N N . ARG A 1 99 ? 2.255 -6.485 -8.830 1.00 92.12 99 ARG A N 1
ATOM 762 C CA . ARG A 1 99 ? 2.151 -5.281 -9.664 1.00 92.12 99 ARG A CA 1
ATOM 763 C C . ARG A 1 99 ? 3.016 -4.159 -9.101 1.00 92.12 99 ARG A C 1
ATOM 765 O O . ARG A 1 99 ? 3.774 -3.549 -9.853 1.00 92.12 99 ARG A O 1
ATOM 772 N N . TYR A 1 100 ? 2.964 -3.909 -7.797 1.00 90.62 100 TYR A N 1
ATOM 773 C CA . TYR A 1 100 ? 3.749 -2.844 -7.171 1.00 90.62 100 TYR A CA 1
ATOM 774 C C . TYR A 1 100 ? 5.249 -3.148 -7.171 1.00 90.62 100 TYR A C 1
ATOM 776 O O . TYR A 1 100 ? 6.054 -2.323 -7.617 1.00 90.62 100 TYR A O 1
ATOM 784 N N . LEU A 1 101 ? 5.626 -4.358 -6.756 1.00 91.19 101 LEU A N 1
ATOM 785 C CA . LEU A 1 101 ? 7.011 -4.820 -6.681 1.00 91.19 101 LEU A CA 1
ATOM 786 C C . LEU A 1 101 ? 7.673 -4.901 -8.058 1.00 91.19 101 LEU A C 1
ATOM 788 O O . LEU A 1 101 ? 8.892 -4.757 -8.155 1.00 91.19 101 LEU A O 1
ATOM 792 N N . SER A 1 102 ? 6.910 -5.088 -9.139 1.00 90.00 102 SER A N 1
ATOM 793 C CA . SER A 1 102 ? 7.434 -5.018 -10.513 1.00 90.00 102 SER A CA 1
ATOM 794 C C . SER A 1 102 ? 8.051 -3.654 -10.855 1.00 90.00 102 SER A C 1
ATOM 796 O O . SER A 1 102 ? 8.945 -3.579 -11.695 1.00 90.00 102 SER A O 1
ATOM 798 N N . THR A 1 103 ? 7.633 -2.586 -10.167 1.00 90.88 103 THR A N 1
ATOM 799 C CA . THR A 1 103 ? 8.101 -1.220 -10.437 1.00 90.88 103 THR A CA 1
ATOM 800 C C . THR A 1 103 ? 9.387 -0.844 -9.702 1.00 90.88 103 THR A C 1
ATOM 802 O O . THR A 1 103 ? 9.976 0.189 -10.024 1.00 90.88 103 THR A O 1
ATOM 805 N N . PHE A 1 104 ? 9.835 -1.639 -8.726 1.00 86.94 104 PHE A N 1
ATOM 806 C CA . PHE A 1 104 ? 11.025 -1.373 -7.913 1.00 86.94 104 PHE A CA 1
ATOM 807 C C . PHE A 1 104 ? 12.141 -2.378 -8.215 1.00 86.94 104 PHE A C 1
ATOM 809 O O . PHE A 1 104 ? 11.883 -3.534 -8.549 1.00 86.94 104 PHE A O 1
ATOM 816 N N . ALA A 1 105 ? 13.392 -1.940 -8.068 1.00 86.31 105 ALA A N 1
ATOM 817 C CA . ALA A 1 105 ? 14.580 -2.765 -8.270 1.00 86.31 105 ALA A CA 1
ATOM 818 C C . ALA A 1 105 ? 15.478 -2.743 -7.026 1.00 86.31 105 ALA A C 1
ATOM 820 O O . ALA A 1 105 ? 15.487 -1.768 -6.273 1.00 86.31 105 ALA A O 1
ATOM 821 N N . GLY A 1 106 ? 16.253 -3.815 -6.838 1.00 89.44 106 GLY A N 1
ATOM 822 C CA . GLY A 1 106 ? 17.258 -3.900 -5.780 1.00 89.44 106 GLY A CA 1
ATOM 823 C C . GLY A 1 106 ? 16.667 -3.795 -4.363 1.00 89.44 106 GLY A C 1
ATOM 824 O O . GLY A 1 106 ? 15.572 -4.312 -4.127 1.00 89.44 106 GLY A O 1
ATOM 825 N N . PRO A 1 107 ? 17.360 -3.123 -3.424 1.00 89.50 107 PRO A N 1
ATOM 826 C CA . PRO A 1 107 ? 16.960 -3.059 -2.015 1.00 89.50 107 PRO A CA 1
ATOM 827 C C . PRO A 1 107 ? 15.556 -2.488 -1.781 1.00 89.50 107 PRO A C 1
ATOM 829 O O . PRO A 1 107 ? 14.832 -2.970 -0.917 1.00 89.50 107 PRO A O 1
ATOM 832 N N . ALA A 1 108 ? 15.129 -1.514 -2.592 1.00 85.38 108 ALA A N 1
ATOM 833 C CA . ALA A 1 108 ? 13.808 -0.900 -2.457 1.00 85.38 108 ALA A CA 1
ATOM 834 C C . ALA A 1 108 ? 12.667 -1.911 -2.654 1.00 85.38 108 ALA A C 1
ATOM 836 O O . ALA A 1 108 ? 11.654 -1.833 -1.969 1.00 85.38 108 ALA A O 1
ATOM 837 N N . ARG A 1 109 ? 12.833 -2.890 -3.555 1.00 89.56 109 ARG A N 1
ATOM 838 C CA . ARG A 1 109 ? 11.835 -3.952 -3.749 1.00 89.56 109 ARG A CA 1
ATOM 839 C C . ARG A 1 109 ? 11.679 -4.802 -2.488 1.00 89.56 109 ARG A C 1
ATOM 841 O O . ARG A 1 109 ? 10.555 -5.133 -2.140 1.00 89.56 109 ARG A O 1
ATOM 848 N N . VAL A 1 110 ? 12.789 -5.150 -1.838 1.00 90.00 110 VAL A N 1
ATOM 849 C CA . VAL A 1 110 ? 12.787 -5.981 -0.624 1.00 90.00 110 VAL A CA 1
ATOM 850 C C . VAL A 1 110 ? 12.099 -5.241 0.517 1.00 90.00 110 VAL A C 1
ATOM 852 O O . VAL A 1 110 ? 11.176 -5.783 1.102 1.00 90.00 110 VAL A O 1
ATOM 855 N N . ILE A 1 111 ? 12.446 -3.970 0.739 1.00 89.88 111 ILE A N 1
ATOM 856 C CA . ILE A 1 111 ? 11.832 -3.137 1.787 1.00 89.88 111 ILE A CA 1
ATOM 857 C C . ILE A 1 111 ? 10.313 -3.034 1.598 1.00 89.88 111 ILE A C 1
ATOM 859 O O . ILE A 1 111 ? 9.557 -3.222 2.546 1.00 89.88 111 ILE A O 1
ATOM 863 N N . ILE A 1 112 ? 9.854 -2.761 0.371 1.00 89.12 112 ILE A N 1
ATOM 864 C CA . ILE A 1 112 ? 8.416 -2.670 0.087 1.00 89.12 112 ILE A CA 1
ATOM 865 C C . ILE A 1 112 ? 7.736 -4.032 0.255 1.00 89.12 112 ILE A C 1
ATOM 867 O O . ILE A 1 112 ? 6.637 -4.090 0.795 1.00 89.12 112 ILE A O 1
ATOM 871 N N . ALA A 1 113 ? 8.368 -5.125 -0.178 1.00 90.50 113 ALA A N 1
ATOM 872 C CA . ALA A 1 113 ? 7.818 -6.464 0.011 1.00 90.50 113 ALA A CA 1
ATOM 873 C C . ALA A 1 113 ? 7.674 -6.792 1.503 1.00 90.50 113 ALA A C 1
ATOM 875 O O . ALA A 1 113 ? 6.581 -7.145 1.940 1.00 90.50 113 ALA A O 1
ATOM 876 N N . ASP A 1 114 ? 8.740 -6.601 2.280 1.00 90.88 114 ASP A N 1
ATOM 877 C CA . ASP A 1 114 ? 8.752 -6.849 3.721 1.00 90.88 114 ASP A CA 1
ATOM 878 C C . ASP A 1 114 ? 7.664 -6.036 4.420 1.00 90.88 114 ASP A C 1
ATOM 880 O O . ASP A 1 114 ? 6.883 -6.592 5.186 1.00 90.88 114 ASP A O 1
ATOM 884 N N . TYR A 1 115 ? 7.536 -4.748 4.095 1.00 88.31 115 TYR A N 1
ATOM 885 C CA . TYR A 1 115 ? 6.477 -3.902 4.642 1.00 88.31 115 TYR A CA 1
ATOM 886 C C . TYR A 1 115 ? 5.073 -4.478 4.393 1.00 88.31 115 TYR A C 1
ATOM 888 O O . TYR A 1 115 ? 4.290 -4.628 5.334 1.00 88.31 115 TYR A O 1
ATOM 896 N N . LEU A 1 116 ? 4.761 -4.837 3.142 1.00 91.06 116 LEU A N 1
ATOM 897 C CA . LEU A 1 116 ? 3.443 -5.356 2.760 1.00 91.06 116 LEU A CA 1
ATOM 898 C C . LEU A 1 116 ? 3.128 -6.683 3.466 1.00 91.06 116 LEU A C 1
ATOM 900 O O . LEU A 1 116 ? 2.038 -6.858 4.015 1.00 91.06 116 LEU A O 1
ATOM 904 N N . PHE A 1 117 ? 4.089 -7.609 3.495 1.00 90.75 117 PHE A N 1
ATOM 905 C CA . PHE A 1 117 ? 3.890 -8.922 4.110 1.00 90.75 117 PHE A CA 1
ATOM 906 C C . PHE A 1 117 ? 3.874 -8.865 5.639 1.00 90.75 117 PHE A C 1
ATOM 908 O O . PHE A 1 117 ? 3.103 -9.599 6.258 1.00 90.75 117 PHE A O 1
ATOM 915 N N . VAL A 1 118 ? 4.650 -7.976 6.265 1.00 90.94 118 VAL A N 1
ATOM 916 C CA . VAL A 1 118 ? 4.609 -7.768 7.720 1.00 90.94 118 VAL A CA 1
ATOM 917 C C . VAL A 1 118 ? 3.258 -7.195 8.145 1.00 90.94 118 VAL A C 1
ATOM 919 O O . VAL A 1 118 ? 2.673 -7.696 9.105 1.00 90.94 118 VAL A O 1
ATOM 922 N N . GLN A 1 119 ? 2.714 -6.207 7.424 1.00 88.00 119 GLN A N 1
ATOM 923 C CA . GLN A 1 119 ? 1.373 -5.684 7.721 1.00 88.00 119 GLN A CA 1
ATOM 924 C C . GLN A 1 119 ? 0.302 -6.770 7.645 1.00 88.00 119 GLN A C 1
ATOM 926 O O . GLN A 1 119 ? -0.542 -6.876 8.536 1.00 88.00 119 GLN A O 1
ATOM 931 N N . HIS A 1 120 ? 0.363 -7.611 6.616 1.00 91.69 120 HIS A N 1
ATOM 932 C CA . HIS A 1 120 ? -0.559 -8.729 6.480 1.00 91.69 120 HIS A CA 1
ATOM 933 C C . HIS A 1 120 ? -0.394 -9.761 7.598 1.00 91.69 120 HIS A C 1
ATOM 935 O O . HIS A 1 120 ? -1.379 -10.178 8.204 1.00 91.69 120 HIS A O 1
ATOM 941 N N . GLY A 1 121 ? 0.848 -10.114 7.938 1.00 88.75 121 GLY A N 1
ATOM 942 C CA . GLY A 1 121 ? 1.151 -11.022 9.043 1.00 88.75 121 GLY A CA 1
ATOM 943 C C . GLY A 1 121 ? 0.648 -10.511 10.396 1.00 88.75 121 GLY A C 1
ATOM 944 O O . GLY A 1 121 ? 0.194 -11.303 11.219 1.00 88.75 121 GLY A O 1
ATOM 945 N N . ILE A 1 122 ? 0.654 -9.193 10.624 1.00 90.12 122 ILE A N 1
ATOM 946 C CA . ILE A 1 122 ? 0.075 -8.597 11.835 1.00 90.12 122 ILE A CA 1
ATOM 947 C C . ILE A 1 122 ? -1.435 -8.817 11.886 1.00 90.12 122 ILE A C 1
ATOM 949 O O . ILE A 1 122 ? -1.939 -9.213 12.937 1.00 90.12 122 ILE A O 1
ATOM 953 N N . LEU A 1 123 ? -2.150 -8.618 10.779 1.00 89.44 123 LEU A N 1
ATOM 954 C CA . LEU A 1 123 ? -3.600 -8.837 10.743 1.00 89.44 123 LEU A CA 1
ATOM 955 C C . LEU A 1 123 ? -3.993 -10.316 10.848 1.00 89.44 123 LEU A C 1
ATOM 957 O O . LEU A 1 123 ? -5.058 -10.620 11.377 1.00 89.44 123 LEU A O 1
ATOM 961 N N . LEU A 1 124 ? -3.129 -11.230 10.401 1.00 89.25 124 LEU A N 1
ATOM 962 C CA . LEU A 1 124 ? -3.320 -12.673 10.577 1.00 89.25 124 LEU A CA 1
ATOM 963 C C . LEU A 1 124 ? -2.942 -13.178 11.978 1.00 89.25 124 LEU A C 1
ATOM 965 O O . LEU A 1 124 ? -3.263 -14.312 12.323 1.00 89.25 124 LEU A O 1
ATOM 969 N N . SER A 1 125 ? -2.236 -12.377 12.781 1.00 88.00 125 SER A N 1
ATOM 970 C CA . SER A 1 125 ? -1.797 -12.802 14.113 1.00 88.00 125 SER A CA 1
ATOM 971 C C . SER A 1 125 ? -2.972 -12.950 15.084 1.00 88.00 125 SER A C 1
ATOM 973 O O . SER A 1 125 ? -3.931 -12.192 15.012 1.00 88.00 125 SER A O 1
ATOM 975 N N . GLU A 1 126 ? -2.872 -13.850 16.066 1.00 87.31 126 GLU A N 1
ATOM 976 C CA . GLU A 1 126 ? -3.911 -14.080 17.096 1.00 87.31 126 GLU A CA 1
ATOM 977 C C . GLU A 1 126 ? -4.100 -12.909 18.092 1.00 87.31 126 GLU A C 1
ATOM 979 O O . GLU A 1 126 ? -4.789 -13.034 19.104 1.00 87.31 126 GLU A O 1
ATOM 984 N N . ARG A 1 127 ? -3.474 -11.755 17.837 1.00 84.31 127 ARG A N 1
ATOM 985 C CA . ARG A 1 127 ? -3.527 -10.574 18.706 1.00 84.31 127 ARG A CA 1
ATOM 986 C C . ARG A 1 127 ? -4.921 -9.956 18.748 1.00 84.31 127 ARG A C 1
ATOM 988 O O . ARG A 1 127 ? -5.708 -10.054 17.808 1.00 84.31 127 ARG A O 1
ATOM 995 N N . ALA A 1 128 ? -5.198 -9.220 19.824 1.00 86.31 128 ALA A N 1
ATOM 996 C CA . ALA A 1 128 ? -6.406 -8.410 19.903 1.00 86.31 128 ALA A CA 1
ATOM 997 C C . ALA A 1 128 ? -6.429 -7.361 18.775 1.00 86.31 128 ALA A C 1
ATOM 999 O O . ALA A 1 128 ? -5.410 -6.741 18.471 1.00 86.31 128 ALA A O 1
ATOM 1000 N N . ARG A 1 129 ? -7.608 -7.110 18.190 1.00 83.62 129 ARG A N 1
ATOM 1001 C CA . ARG A 1 129 ? -7.782 -6.175 17.058 1.00 83.62 129 ARG A CA 1
ATOM 1002 C C . ARG A 1 129 ? -7.212 -4.779 17.326 1.00 83.62 129 ARG A C 1
ATOM 1004 O O . ARG A 1 129 ? -6.601 -4.178 16.450 1.00 83.62 129 ARG A O 1
ATOM 1011 N N . SER A 1 130 ? -7.362 -4.279 18.553 1.00 80.94 130 SER A N 1
ATOM 1012 C CA . SER A 1 130 ? -6.788 -2.995 18.975 1.00 80.94 130 SER A CA 1
ATOM 1013 C C . SER A 1 130 ? -5.255 -2.991 18.923 1.00 80.94 130 SER A C 1
ATOM 1015 O O . SER A 1 130 ? -4.647 -2.006 18.502 1.00 80.94 130 SER A O 1
ATOM 1017 N N . GLU A 1 131 ? -4.620 -4.099 19.308 1.00 84.31 131 GLU A N 1
ATOM 1018 C CA . GLU A 1 131 ? -3.167 -4.266 19.276 1.00 84.31 131 GLU A CA 1
ATOM 1019 C C . GLU A 1 131 ? -2.658 -4.387 17.836 1.00 84.31 131 GLU A C 1
ATOM 1021 O O . GLU A 1 131 ? -1.679 -3.732 17.474 1.00 84.31 131 GLU A O 1
ATOM 1026 N N . GLN A 1 132 ? -3.367 -5.139 16.988 1.00 87.06 132 GLN A N 1
ATOM 1027 C CA . GLN A 1 132 ? -3.075 -5.227 15.555 1.00 87.06 132 GLN A CA 1
ATOM 1028 C C . GLN A 1 132 ? -3.118 -3.839 14.896 1.00 87.06 132 GLN A C 1
ATOM 1030 O O . GLN A 1 132 ? -2.152 -3.442 14.244 1.00 87.06 132 GLN A O 1
ATOM 1035 N N . CYS A 1 133 ? -4.180 -3.053 15.119 1.00 84.31 133 CYS A N 1
ATOM 1036 C CA . CYS A 1 133 ? -4.276 -1.694 14.576 1.00 84.31 133 CYS A CA 1
ATOM 1037 C C . CYS A 1 133 ? -3.169 -0.775 15.090 1.00 84.31 133 CYS A C 1
ATOM 1039 O O . CYS A 1 133 ? -2.638 0.030 14.326 1.00 84.31 133 CYS A O 1
ATOM 1041 N N . THR A 1 134 ? -2.792 -0.903 16.362 1.00 86.06 134 THR A N 1
ATOM 1042 C CA . THR A 1 134 ? -1.706 -0.108 16.946 1.00 86.06 134 THR A CA 1
ATOM 1043 C C . THR A 1 134 ? -0.363 -0.435 16.292 1.00 86.06 134 THR A C 1
ATOM 1045 O O . THR A 1 134 ? 0.394 0.476 15.959 1.00 86.06 134 THR A O 1
ATOM 1048 N N . GLN A 1 135 ? -0.076 -1.716 16.044 1.00 87.25 135 GLN A N 1
ATOM 1049 C CA . GLN A 1 135 ? 1.150 -2.138 15.359 1.00 87.25 135 GLN A CA 1
ATOM 1050 C C . GLN A 1 135 ? 1.168 -1.717 13.886 1.00 87.25 135 GLN A C 1
ATOM 1052 O O . GLN A 1 135 ? 2.183 -1.206 13.416 1.00 87.25 135 GLN A O 1
ATOM 1057 N N . VAL A 1 136 ? 0.046 -1.853 13.171 1.00 85.75 136 VAL A N 1
ATOM 1058 C CA . VAL A 1 136 ? -0.073 -1.374 11.784 1.00 85.75 136 VAL A CA 1
ATOM 1059 C C . VAL A 1 136 ? 0.116 0.141 11.715 1.00 85.75 136 VAL A C 1
ATOM 1061 O O . VAL A 1 136 ? 0.874 0.624 10.877 1.00 85.75 136 VAL A O 1
ATOM 1064 N N . LYS A 1 137 ? -0.506 0.896 12.630 1.00 82.81 137 LYS A N 1
ATOM 1065 C CA . LYS A 1 137 ? -0.319 2.348 12.745 1.00 82.81 137 LYS A CA 1
ATOM 1066 C C . LYS A 1 137 ? 1.144 2.699 12.998 1.00 82.81 137 LYS A C 1
ATOM 1068 O O . LYS A 1 137 ? 1.661 3.614 12.369 1.00 82.81 137 LYS A O 1
ATOM 1073 N N . ARG A 1 138 ? 1.813 1.980 13.901 1.00 85.94 138 ARG A N 1
ATOM 1074 C CA . ARG A 1 138 ? 3.232 2.190 14.198 1.00 85.94 138 ARG A CA 1
ATOM 1075 C C . ARG A 1 138 ? 4.099 1.983 12.957 1.00 85.94 138 ARG A C 1
ATOM 1077 O O . ARG A 1 138 ? 4.859 2.877 12.611 1.00 85.94 138 ARG A O 1
ATOM 1084 N N . LEU A 1 139 ? 3.913 0.872 12.245 1.00 83.69 139 LEU A N 1
ATOM 1085 C CA . LEU A 1 139 ? 4.617 0.607 10.986 1.00 83.69 139 LEU A CA 1
ATOM 1086 C C . LEU A 1 139 ? 4.328 1.660 9.915 1.00 83.69 139 LEU A C 1
ATOM 1088 O O . LEU A 1 139 ? 5.218 2.014 9.157 1.00 83.69 139 LEU A O 1
ATOM 1092 N N . ALA A 1 140 ? 3.101 2.176 9.846 1.00 75.75 140 ALA A N 1
ATOM 1093 C CA . ALA A 1 140 ? 2.746 3.236 8.906 1.00 75.75 140 ALA A CA 1
ATOM 1094 C C . ALA A 1 140 ? 3.381 4.601 9.242 1.00 75.75 140 ALA A C 1
ATOM 1096 O O . ALA A 1 140 ? 3.424 5.457 8.367 1.00 75.75 140 ALA A O 1
ATOM 1097 N N . MET A 1 141 ? 3.851 4.816 10.477 1.00 69.88 141 MET A N 1
ATOM 1098 C CA . MET A 1 141 ? 4.540 6.047 10.900 1.00 69.88 141 MET A CA 1
ATOM 1099 C C . MET A 1 141 ? 6.073 5.935 10.869 1.00 69.88 141 MET A C 1
ATOM 1101 O O . MET A 1 141 ? 6.748 6.956 10.946 1.00 69.88 141 MET A O 1
ATOM 1105 N N . GLU A 1 142 ? 6.620 4.717 10.812 1.00 65.94 142 GLU A N 1
ATOM 1106 C CA . GLU A 1 142 ? 8.069 4.452 10.780 1.00 65.94 142 GLU A CA 1
ATOM 1107 C C . GLU A 1 142 ? 8.647 4.381 9.347 1.00 65.94 142 GLU A C 1
ATOM 1109 O O . GLU A 1 142 ? 9.867 4.321 9.192 1.00 65.94 142 GLU A O 1
ATOM 1114 N N . VAL A 1 143 ? 7.790 4.403 8.316 1.00 53.56 143 VAL A N 1
ATOM 1115 C CA . VAL A 1 143 ? 8.150 4.446 6.881 1.00 53.56 143 VAL A CA 1
ATOM 1116 C C . VAL A 1 143 ? 8.101 5.873 6.353 1.00 53.56 143 VAL A C 1
ATOM 1118 O O . VAL A 1 143 ? 9.029 6.239 5.597 1.00 53.56 143 VAL A O 1
#

Organism: NCBI:txid1642303

Secondary structure (DSSP, 8-state):
---HHHHHHHHHHHHHHHHHHHHHHHHHHHHHHHHHHHHHHHHHHHHHHHHHHHHHHHHTPPPPTTS-HHHHHHHHHHHHHHHHHHHHHHHHHHHTHHHHHTT--THHHHHHHHHHHHHHHHHHSSS-HHHHHHHHHHHHHH-

Radius of gyration: 27.1 Å; chains: 1; bounding box: 47×40×91 Å

Foldseek 3Di:
DDCVVVVVVVVVVVCVVVCCVVPVVVVVVVVVVVVVLLVVLQVVLVVLLVLLLVLLCLLLDDDDPPDDPVVSVVSNVVSVVSLVVSLVSLVVCLVCLVVNLVSDDDPVSVVSNCLSVVLNVLNVDPDDSSVSSVVSNVSSVVD

Sequence (143 aa):
MNWEPVLVSAAVSLVVALGIEYAAKPRLEARKERILEAMRARRDLLARVTLVGWTASAAAAELPAEASREVREKLRAEQARQFERLEGEVRGLVDDAGRYLSTFAGPARVIIADYLFVQHGILLSERARSEQCTQVKRLAMEV